Protein AF-A0A642C2S6-F1 (afdb_monomer_lite)

pLDDT: mean 83.36, std 8.12, range [48.56, 93.56]

InterPro domains:
  IPR036259 MFS transporter superfamily [SSF103473] (6-94)
  IPR052714 Major Facilitator Superfamily Exporter [PTHR23531] (3-95)

Secondary structure (DSSP, 8-state):
---THHHHHHHHHHHHHHHHHHHHHHHHHS-GGGHHHHHHHHHHHHHHHHHHHHHHHHHS---HHHHHHHHHHHHHHHHHHIIIIIHHHHHHH---

Structure (mmCIF, N/CA/C/O backbone):
data_AF-A0A642C2S6-F1
#
_entry.id   AF-A0A642C2S6-F1
#
loop_
_atom_site.group_PDB
_atom_site.id
_atom_site.type_symbol
_atom_site.label_atom_id
_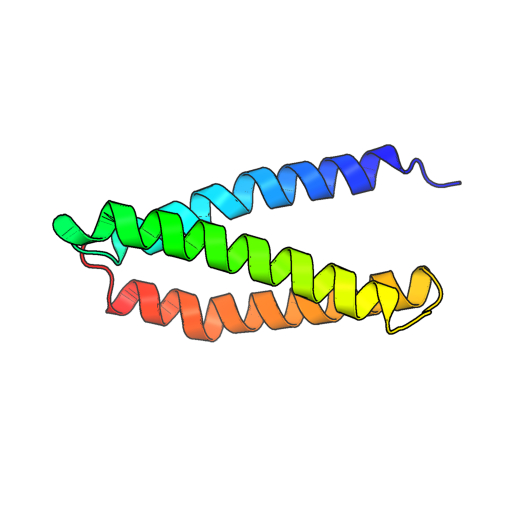atom_site.label_alt_id
_atom_site.label_comp_id
_atom_site.label_asym_id
_atom_site.label_entity_id
_atom_site.label_seq_id
_atom_site.pdbx_PDB_ins_code
_atom_site.Cartn_x
_atom_site.Cartn_y
_atom_site.Cartn_z
_atom_site.occupancy
_atom_site.B_iso_or_equiv
_atom_site.auth_seq_id
_atom_site.auth_comp_id
_atom_site.auth_asym_id
_atom_site.auth_atom_id
_atom_site.pdbx_PDB_model_num
ATOM 1 N N . GLY A 1 1 ? 14.977 13.157 -20.845 1.00 48.56 1 GLY A N 1
ATOM 2 C CA . GLY A 1 1 ? 14.715 12.361 -19.634 1.00 48.56 1 GLY A CA 1
ATOM 3 C C . GLY A 1 1 ? 13.667 13.078 -18.821 1.00 48.56 1 GLY A C 1
ATOM 4 O O . GLY A 1 1 ? 13.838 14.265 -18.577 1.00 48.56 1 GLY A O 1
ATOM 5 N N . PHE A 1 2 ? 12.566 12.412 -18.481 1.00 56.12 2 PHE A N 1
ATOM 6 C CA . PHE A 1 2 ? 11.572 12.980 -17.568 1.00 56.12 2 PHE A CA 1
ATOM 7 C C . PHE A 1 2 ? 12.239 13.297 -16.218 1.00 56.12 2 PHE A C 1
ATOM 9 O O . PHE A 1 2 ? 13.086 12.516 -15.776 1.00 56.12 2 PHE A O 1
ATOM 16 N N . PRO A 1 3 ? 11.912 14.422 -15.560 1.00 63.75 3 PRO A N 1
ATOM 17 C CA . PRO A 1 3 ? 12.490 14.744 -14.266 1.00 63.75 3 PRO A CA 1
ATOM 18 C C . PRO A 1 3 ? 12.000 13.716 -13.242 1.00 63.75 3 PRO A C 1
ATOM 20 O O . PRO A 1 3 ? 10.848 13.743 -12.817 1.00 63.75 3 PRO A O 1
ATOM 23 N N . VAL A 1 4 ? 12.896 12.818 -12.831 1.00 66.31 4 VAL A N 1
ATOM 24 C CA . VAL A 1 4 ? 12.651 11.754 -11.836 1.00 66.31 4 VAL A CA 1
ATOM 25 C C . VAL A 1 4 ? 12.170 12.322 -10.486 1.00 66.31 4 VAL A C 1
ATOM 27 O O . VAL A 1 4 ? 11.563 11.617 -9.681 1.00 66.31 4 VAL A O 1
ATOM 30 N N . GLY A 1 5 ? 12.372 13.622 -10.246 1.00 77.38 5 GLY A N 1
ATOM 31 C CA . GLY A 1 5 ? 11.900 14.311 -9.045 1.00 77.38 5 GLY A CA 1
ATOM 32 C C . GLY A 1 5 ? 10.379 14.279 -8.868 1.00 77.38 5 GLY A C 1
ATOM 33 O O . GLY A 1 5 ? 9.914 13.978 -7.774 1.00 77.38 5 GLY A O 1
ATOM 34 N N . VAL A 1 6 ? 9.591 14.514 -9.924 1.00 83.69 6 VAL A N 1
ATOM 35 C CA . VAL A 1 6 ? 8.118 14.570 -9.812 1.00 83.69 6 VAL A CA 1
ATOM 36 C C . VAL A 1 6 ? 7.504 13.237 -9.352 1.00 83.69 6 VAL A C 1
ATOM 38 O O . VAL A 1 6 ? 6.781 13.252 -8.355 1.00 83.69 6 VAL A O 1
ATOM 41 N N . PRO A 1 7 ? 7.785 12.080 -9.990 1.00 81.38 7 PRO A N 1
ATOM 42 C CA . PRO A 1 7 ? 7.226 10.805 -9.541 1.00 81.38 7 PRO A CA 1
ATOM 43 C C . PRO A 1 7 ? 7.730 10.399 -8.149 1.00 81.38 7 PRO A C 1
ATOM 45 O O . PRO A 1 7 ? 6.968 9.822 -7.380 1.00 81.38 7 PRO A O 1
ATOM 48 N N . SER A 1 8 ? 8.968 10.752 -7.787 1.00 84.62 8 SER A N 1
ATOM 49 C CA . SER A 1 8 ? 9.529 10.437 -6.464 1.00 84.62 8 SER A CA 1
ATOM 50 C C . SER A 1 8 ? 8.844 11.228 -5.346 1.00 84.62 8 SER A C 1
ATOM 52 O O . SER A 1 8 ? 8.509 10.665 -4.305 1.00 84.62 8 SER A O 1
ATOM 54 N N . ILE A 1 9 ? 8.583 12.521 -5.571 1.00 89.38 9 ILE A N 1
ATOM 55 C CA . ILE A 1 9 ? 7.840 13.372 -4.630 1.00 89.38 9 ILE A CA 1
ATOM 56 C C . ILE A 1 9 ? 6.402 12.867 -4.488 1.00 89.38 9 ILE A C 1
ATOM 58 O O . ILE A 1 9 ? 5.904 12.753 -3.371 1.00 89.38 9 ILE A O 1
ATOM 62 N N . LEU A 1 10 ? 5.746 12.528 -5.603 1.00 87.88 10 LEU A N 1
ATOM 63 C CA . LEU A 1 10 ? 4.370 12.033 -5.588 1.00 87.88 10 LEU A CA 1
ATOM 64 C C . LEU A 1 10 ? 4.256 10.701 -4.832 1.00 87.88 10 LEU A C 1
ATOM 66 O O . LEU A 1 10 ? 3.341 10.528 -4.030 1.00 87.88 10 LEU A O 1
ATOM 70 N N . LEU A 1 11 ? 5.212 9.790 -5.043 1.00 86.62 11 LEU A N 1
ATOM 71 C CA . LEU A 1 11 ? 5.289 8.522 -4.320 1.00 86.62 11 LEU A CA 1
ATOM 72 C C . LEU A 1 11 ? 5.519 8.748 -2.819 1.00 86.62 11 LEU A C 1
ATOM 74 O O . LEU A 1 11 ? 4.818 8.158 -2.000 1.00 86.62 11 LEU A O 1
ATOM 78 N N . GLY A 1 12 ? 6.457 9.630 -2.458 1.00 88.81 12 GLY A N 1
ATOM 79 C CA . GLY A 1 12 ? 6.745 9.968 -1.062 1.00 88.81 12 GLY A CA 1
ATOM 80 C C . GLY A 1 12 ? 5.547 10.590 -0.341 1.00 88.81 12 GLY A C 1
ATOM 81 O O . GLY A 1 12 ? 5.216 10.176 0.769 1.00 88.81 12 GLY A O 1
ATOM 82 N N . LEU A 1 13 ? 4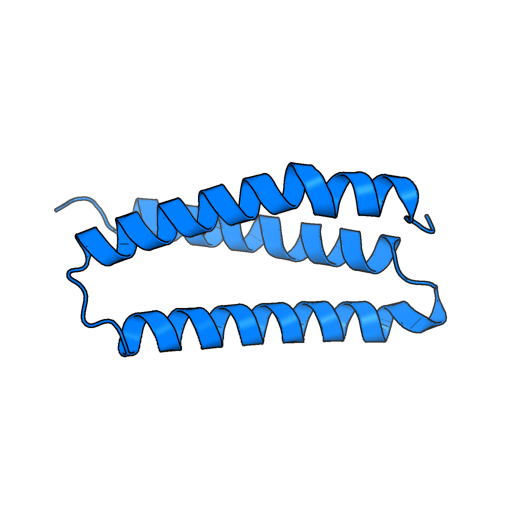.851 11.530 -0.987 1.00 89.94 13 LEU A N 1
ATOM 83 C CA . LEU A 1 13 ? 3.625 12.129 -0.455 1.00 89.94 13 LEU A CA 1
ATOM 84 C C . LEU A 1 13 ? 2.502 11.096 -0.321 1.00 89.94 13 LEU A C 1
ATOM 86 O O . LEU A 1 13 ? 1.846 11.046 0.716 1.00 89.94 13 LEU A O 1
ATOM 90 N N . GLY A 1 14 ? 2.308 10.248 -1.334 1.00 87.44 14 GLY A N 1
ATOM 91 C CA . GLY A 1 14 ? 1.305 9.186 -1.300 1.00 87.44 14 GLY A CA 1
ATOM 92 C C . GLY A 1 14 ? 1.531 8.226 -0.134 1.00 87.44 14 GLY A C 1
ATOM 93 O O . GLY A 1 14 ? 0.628 8.012 0.669 1.00 87.44 14 GLY A O 1
ATOM 94 N N . LEU A 1 15 ? 2.751 7.708 0.022 1.00 86.69 15 LEU A N 1
ATOM 95 C CA . LEU A 1 15 ? 3.100 6.827 1.140 1.00 86.69 15 LEU A CA 1
ATOM 96 C C . LEU A 1 15 ? 2.964 7.540 2.495 1.00 86.69 15 LEU A C 1
ATOM 98 O O . LEU A 1 15 ? 2.418 6.966 3.437 1.00 86.69 15 LEU A O 1
ATOM 102 N N . GLY A 1 16 ? 3.412 8.794 2.586 1.00 87.69 16 GLY A N 1
ATOM 103 C CA . GLY A 1 16 ? 3.363 9.587 3.815 1.00 87.69 16 GLY A CA 1
ATOM 104 C C . GLY A 1 16 ? 1.949 9.913 4.301 1.00 87.69 16 GLY A C 1
ATOM 105 O O . GLY A 1 16 ? 1.743 10.026 5.506 1.00 87.69 16 GLY A O 1
ATOM 106 N N . LEU A 1 17 ? 0.977 10.029 3.392 1.00 88.25 17 LEU A N 1
ATOM 107 C CA . LEU A 1 17 ? -0.437 10.224 3.734 1.00 88.25 17 LEU A CA 1
ATOM 108 C C . LEU A 1 17 ? -1.132 8.894 4.046 1.00 88.25 17 LEU A C 1
ATOM 110 O O . LEU A 1 17 ? -1.805 8.767 5.065 1.00 88.25 17 LEU A O 1
ATOM 114 N N . VAL A 1 18 ? -0.886 7.872 3.226 1.00 86.50 18 VAL A N 1
ATOM 115 C CA . VAL A 1 18 ? -1.579 6.583 3.321 1.00 86.50 18 VAL A CA 1
ATOM 116 C C . VAL A 1 18 ? -1.224 5.827 4.610 1.00 86.50 18 VAL A C 1
ATOM 118 O O . VAL A 1 18 ? -2.108 5.289 5.278 1.00 86.50 18 VAL A O 1
ATOM 121 N N . MET A 1 19 ? 0.053 5.796 5.005 1.00 82.88 19 MET A N 1
ATOM 122 C CA . MET A 1 19 ? 0.505 5.071 6.204 1.00 82.88 19 MET A CA 1
ATOM 123 C C . MET A 1 19 ? -0.193 5.506 7.512 1.00 82.88 19 MET A C 1
ATOM 125 O O . MET A 1 19 ? -0.705 4.639 8.226 1.00 82.88 19 MET A O 1
ATOM 129 N N . PRO A 1 20 ? -0.271 6.802 7.874 1.00 83.69 20 PRO A N 1
ATOM 130 C CA . PRO A 1 20 ? -0.973 7.216 9.088 1.00 83.69 20 PRO A CA 1
ATOM 131 C C . PRO A 1 20 ? -2.490 6.983 9.015 1.00 83.69 20 PRO A C 1
ATOM 133 O O . PRO A 1 20 ? -3.102 6.675 10.039 1.00 83.69 20 PRO A O 1
ATOM 136 N N . GLU A 1 21 ? -3.112 7.078 7.837 1.00 85.81 21 GLU A N 1
ATOM 137 C CA . GLU A 1 21 ? -4.546 6.800 7.671 1.00 85.81 21 GLU A CA 1
ATOM 138 C C . GLU A 1 21 ? -4.879 5.328 7.957 1.00 85.81 21 GLU A C 1
ATOM 140 O O . GLU A 1 21 ? -5.810 5.036 8.721 1.00 85.81 21 GLU A O 1
ATOM 145 N N . PHE A 1 22 ? -4.082 4.400 7.418 1.00 83.06 22 PHE A N 1
ATOM 146 C CA . PHE A 1 22 ? -4.209 2.971 7.713 1.00 83.06 22 PHE A CA 1
ATOM 147 C C . PHE A 1 22 ? -3.961 2.669 9.191 1.00 83.06 22 PHE A C 1
ATOM 149 O O . PHE A 1 22 ? -4.730 1.919 9.802 1.00 83.06 22 PHE A O 1
ATOM 156 N N . LEU A 1 23 ? -2.956 3.297 9.804 1.00 81.94 23 LEU A N 1
ATOM 157 C CA . LEU A 1 23 ? -2.702 3.154 11.235 1.00 81.94 23 LEU A CA 1
ATOM 158 C C . LEU A 1 23 ? -3.919 3.579 12.072 1.00 81.94 23 LEU A C 1
ATOM 160 O O . LEU A 1 23 ? -4.344 2.852 12.973 1.00 81.94 23 LEU A O 1
ATOM 164 N N . VAL A 1 24 ? -4.528 4.726 11.759 1.00 83.38 24 VAL A N 1
ATOM 165 C CA . VAL A 1 24 ? -5.731 5.206 12.458 1.00 83.38 24 VAL A CA 1
ATOM 166 C C . VAL A 1 24 ? -6.908 4.246 12.263 1.00 83.38 24 VAL A C 1
ATOM 168 O O . VAL A 1 24 ? -7.669 4.019 13.207 1.00 83.38 24 VAL A O 1
ATOM 171 N N . MET A 1 25 ? -7.058 3.649 11.078 1.00 83.56 25 MET A N 1
ATOM 172 C CA . MET A 1 25 ? -8.080 2.632 10.804 1.00 83.56 25 MET A CA 1
ATOM 173 C C . MET A 1 25 ? -7.904 1.393 11.697 1.00 83.56 25 MET A C 1
ATOM 175 O O . MET A 1 25 ? -8.876 0.945 12.311 1.00 83.56 25 MET A O 1
ATOM 179 N N . PHE A 1 26 ? -6.671 0.893 11.844 1.00 78.81 26 PHE A N 1
ATOM 180 C CA . PHE A 1 26 ? -6.340 -0.211 12.755 1.00 78.81 26 PHE A CA 1
ATOM 181 C C . PHE A 1 26 ? -6.607 0.155 14.220 1.00 78.81 26 PHE A C 1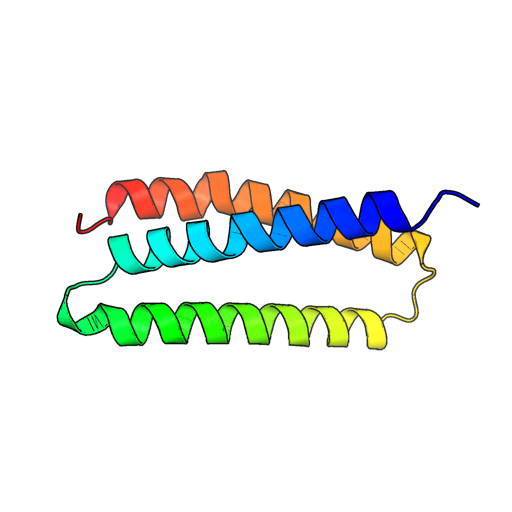
ATOM 183 O O . PHE A 1 26 ? -7.258 -0.600 14.940 1.00 78.81 26 PHE A O 1
ATOM 190 N N . VAL A 1 27 ? -6.193 1.347 14.658 1.00 80.00 27 VAL A N 1
ATOM 191 C CA . VAL A 1 27 ? -6.426 1.819 16.034 1.00 80.00 27 VAL A CA 1
ATOM 192 C C . VAL A 1 27 ? -7.919 1.958 16.351 1.00 80.00 27 VAL A C 1
ATOM 194 O O . VAL A 1 27 ? -8.330 1.652 17.469 1.00 80.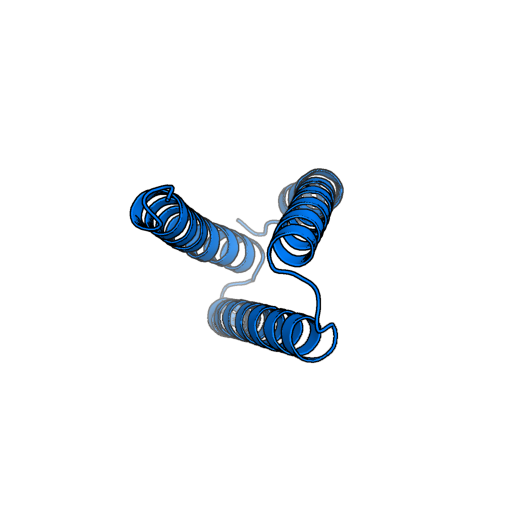00 27 VAL A O 1
ATOM 197 N N . LYS A 1 28 ? -8.741 2.403 15.391 1.0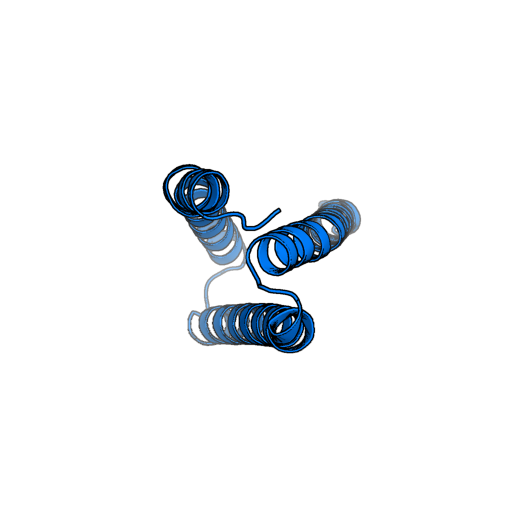0 78.88 28 LYS A N 1
ATOM 198 C CA . LYS A 1 28 ? -10.207 2.504 15.546 1.00 78.88 28 LYS A CA 1
ATOM 199 C C . LYS A 1 28 ? -10.909 1.141 15.571 1.00 78.88 28 LYS A C 1
ATOM 201 O O . LYS A 1 28 ? -12.015 1.024 16.105 1.00 78.88 28 LYS A O 1
ATOM 206 N N . LEU A 1 29 ? -10.279 0.114 15.006 1.00 78.44 29 LEU A N 1
ATOM 207 C CA . LEU A 1 29 ? -10.755 -1.266 15.060 1.00 78.44 29 LEU A CA 1
ATOM 208 C C . LEU A 1 29 ? -10.373 -1.961 16.380 1.00 78.44 29 LEU A C 1
ATOM 210 O O . LEU A 1 29 ? -11.114 -2.815 16.859 1.00 78.44 29 LEU A O 1
ATOM 214 N N . SER A 1 30 ? -9.237 -1.602 16.978 1.00 76.12 30 SER A N 1
ATOM 215 C CA . SER A 1 30 ? -8.719 -2.251 18.186 1.00 76.12 30 SER A CA 1
ATOM 216 C C . SER A 1 30 ? -9.301 -1.698 19.489 1.00 76.12 30 SER A C 1
ATOM 218 O O . SER A 1 30 ? -9.596 -0.510 19.632 1.00 76.12 30 SER A O 1
ATOM 220 N N . HIS A 1 31 ? -9.416 -2.569 20.495 1.00 76.81 31 HIS A N 1
ATOM 221 C CA . HIS A 1 31 ? -9.844 -2.173 21.837 1.00 76.81 31 HIS A CA 1
ATOM 222 C C . HIS A 1 31 ? -8.737 -1.405 22.583 1.00 76.81 31 HIS A C 1
ATOM 224 O O . HIS A 1 31 ? -7.565 -1.444 22.204 1.00 76.81 31 HIS A O 1
ATOM 230 N N . HIS A 1 32 ? -9.081 -0.736 23.690 1.00 74.44 32 HIS A N 1
ATOM 231 C CA . HIS A 1 32 ? -8.149 0.118 24.445 1.00 74.44 32 HIS A CA 1
ATOM 232 C C . HIS A 1 32 ? -6.840 -0.594 24.849 1.00 74.44 32 HIS A C 1
ATOM 234 O O . HIS A 1 32 ? -5.769 -0.002 24.754 1.00 74.44 32 HIS A O 1
ATOM 240 N N . CYS A 1 33 ? -6.904 -1.874 25.230 1.00 75.88 33 CYS A N 1
ATOM 241 C CA . CYS A 1 33 ? -5.729 -2.666 25.621 1.00 75.88 33 CYS A CA 1
ATOM 242 C C . CYS A 1 33 ? -4.904 -3.189 24.430 1.00 75.88 33 CYS A C 1
ATOM 244 O O . CYS A 1 33 ? -3.795 -3.667 24.624 1.00 75.88 33 CYS A O 1
ATOM 246 N N . GLN A 1 34 ? -5.426 -3.100 23.204 1.00 80.62 34 GLN A N 1
ATOM 247 C CA . GLN A 1 34 ? -4.797 -3.632 21.989 1.00 80.62 34 GLN A CA 1
ATOM 248 C C . GLN A 1 34 ? -4.226 -2.538 21.081 1.00 80.62 34 GLN A C 1
ATOM 250 O O . GLN A 1 34 ? -3.758 -2.839 19.989 1.00 80.62 34 GLN A O 1
ATOM 255 N N . ARG A 1 35 ? -4.223 -1.268 21.506 1.00 79.25 35 ARG A N 1
ATOM 256 C CA . ARG A 1 35 ? -3.668 -0.168 20.697 1.00 79.25 35 ARG A CA 1
ATOM 257 C C . ARG A 1 35 ? -2.179 -0.334 20.402 1.00 79.25 35 ARG A C 1
ATOM 259 O O . ARG A 1 35 ? -1.760 -0.067 19.282 1.00 79.25 35 ARG A O 1
ATOM 266 N N . GLY A 1 36 ? -1.402 -0.802 21.384 1.00 80.69 36 GLY A N 1
ATOM 267 C CA . GLY A 1 36 ? 0.018 -1.106 21.186 1.00 80.69 36 GLY A CA 1
ATOM 268 C C . GLY A 1 36 ? 0.211 -2.194 20.130 1.00 80.69 36 GLY A C 1
ATOM 269 O O . GLY A 1 36 ? 0.953 -2.001 19.173 1.00 80.69 36 GLY A O 1
ATOM 270 N N . THR A 1 37 ? -0.553 -3.283 20.242 1.00 84.88 37 THR A N 1
ATOM 271 C CA . THR A 1 37 ? -0.544 -4.398 19.285 1.00 84.88 37 THR A CA 1
ATOM 272 C C . THR A 1 37 ? -1.021 -3.984 17.891 1.00 84.88 37 THR A C 1
ATOM 274 O O . THR A 1 37 ? -0.486 -4.460 16.894 1.00 84.88 37 THR A O 1
ATOM 277 N N . ALA A 1 38 ? -1.995 -3.077 17.790 1.00 84.06 38 ALA A N 1
ATOM 278 C CA . ALA A 1 38 ? -2.469 -2.542 16.515 1.00 84.06 38 ALA A CA 1
ATOM 279 C C . ALA A 1 38 ? -1.359 -1.778 15.780 1.00 84.06 38 ALA A C 1
ATOM 281 O O . ALA A 1 38 ? -1.150 -1.987 14.587 1.00 84.06 38 ALA A O 1
ATOM 282 N N . ASN A 1 39 ? -0.608 -0.946 16.510 1.00 84.75 39 ASN A N 1
ATOM 283 C CA . ASN A 1 39 ? 0.517 -0.193 15.961 1.00 84.75 39 ASN A CA 1
ATOM 284 C C . ASN A 1 39 ? 1.659 -1.113 15.507 1.00 84.75 39 ASN A C 1
ATOM 286 O O . ASN A 1 39 ? 2.160 -0.962 14.396 1.00 84.75 39 ASN A O 1
ATOM 290 N N . THR A 1 40 ? 2.038 -2.102 16.323 1.00 86.69 40 THR A N 1
ATOM 291 C CA . THR A 1 40 ? 3.083 -3.062 15.933 1.00 86.69 40 THR A CA 1
ATOM 292 C C . THR A 1 40 ? 2.648 -3.914 14.747 1.00 86.69 40 THR A C 1
ATOM 294 O O . THR A 1 40 ? 3.451 -4.153 13.858 1.00 86.69 40 THR A O 1
ATOM 297 N N . THR A 1 41 ? 1.378 -4.332 14.682 1.00 87.62 41 THR A N 1
ATOM 298 C CA . THR A 1 41 ? 0.851 -5.099 13.540 1.00 87.62 41 THR A CA 1
ATOM 299 C C . THR A 1 41 ? 0.887 -4.276 12.257 1.00 87.62 41 THR A C 1
ATOM 301 O O . THR A 1 41 ? 1.269 -4.803 11.220 1.00 87.62 41 THR A O 1
ATOM 304 N N . HIS A 1 42 ? 0.537 -2.988 12.321 1.00 86.88 42 HIS A N 1
ATOM 305 C CA . HIS A 1 42 ? 0.641 -2.087 11.175 1.00 86.88 42 HIS A CA 1
ATOM 306 C C . HIS A 1 42 ? 2.093 -1.950 10.695 1.00 86.88 42 HIS A C 1
ATOM 308 O O . HIS A 1 42 ? 2.356 -2.122 9.510 1.00 86.88 42 HIS A O 1
ATOM 314 N N . LEU A 1 43 ? 3.038 -1.699 11.609 1.00 88.44 43 LEU A N 1
ATOM 315 C CA . LEU A 1 43 ? 4.461 -1.588 11.266 1.00 88.44 43 LEU A CA 1
ATOM 316 C C . LEU A 1 43 ? 5.008 -2.886 10.662 1.00 88.44 43 LEU A C 1
ATOM 318 O O . LEU A 1 43 ? 5.596 -2.845 9.586 1.00 88.44 43 LEU A O 1
ATOM 322 N N . LEU A 1 44 ? 4.735 -4.032 11.292 1.00 91.44 44 LEU A N 1
ATOM 323 C CA . LEU A 1 44 ? 5.150 -5.342 10.784 1.00 91.44 44 LEU A CA 1
ATOM 324 C C . LEU A 1 44 ? 4.532 -5.640 9.413 1.00 91.44 44 LEU A C 1
ATOM 326 O O . LEU A 1 44 ? 5.218 -6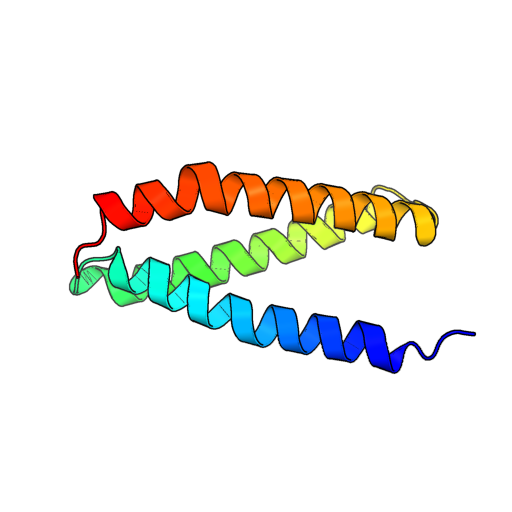.136 8.525 1.00 91.44 44 LEU A O 1
ATOM 330 N N . ALA A 1 45 ? 3.249 -5.325 9.213 1.00 88.94 45 ALA A N 1
ATOM 331 C CA . ALA A 1 45 ? 2.590 -5.511 7.923 1.00 88.94 45 ALA A CA 1
ATOM 332 C C . ALA A 1 45 ? 3.232 -4.643 6.831 1.00 88.94 45 ALA A C 1
ATOM 334 O O . ALA A 1 45 ? 3.475 -5.135 5.727 1.00 88.94 45 ALA A O 1
ATOM 335 N N . SER A 1 46 ? 3.556 -3.384 7.142 1.00 88.62 46 SER A N 1
ATOM 336 C CA . SER A 1 46 ? 4.270 -2.497 6.221 1.00 88.62 46 SER A CA 1
ATOM 337 C C . SER A 1 46 ? 5.674 -3.016 5.904 1.00 88.62 46 SER A C 1
ATOM 339 O O . SER A 1 46 ? 6.033 -3.096 4.732 1.00 88.62 46 SER A O 1
ATOM 341 N N . GLU A 1 47 ? 6.453 -3.428 6.909 1.00 92.25 47 GLU A N 1
ATOM 342 C CA . GLU A 1 47 ? 7.803 -3.987 6.726 1.00 92.25 47 GLU A CA 1
ATOM 343 C C . GLU A 1 47 ? 7.793 -5.255 5.861 1.00 92.25 47 GLU A C 1
ATOM 345 O O . GLU A 1 47 ? 8.588 -5.370 4.927 1.00 92.25 47 GLU A O 1
ATOM 350 N N . VAL A 1 48 ? 6.852 -6.173 6.102 1.00 93.56 48 VAL A N 1
ATOM 351 C CA . VAL A 1 48 ? 6.665 -7.379 5.277 1.00 93.56 48 VAL A CA 1
ATOM 352 C C . VAL A 1 48 ? 6.258 -7.013 3.846 1.00 93.56 48 VAL A C 1
ATOM 354 O O . VAL A 1 48 ? 6.735 -7.629 2.889 1.00 93.56 48 VAL A O 1
ATOM 357 N N . GLY A 1 49 ? 5.417 -5.991 3.671 1.00 90.50 49 GLY A N 1
ATOM 358 C CA . GLY A 1 49 ? 5.048 -5.458 2.359 1.00 90.50 49 GLY A CA 1
ATOM 359 C C . GLY A 1 49 ? 6.254 -4.924 1.581 1.00 90.50 49 GLY A C 1
ATOM 360 O O . GLY A 1 49 ? 6.466 -5.306 0.431 1.00 90.50 49 GLY A O 1
ATOM 361 N N . PHE A 1 50 ? 7.093 -4.101 2.215 1.00 90.38 50 PHE A N 1
ATOM 362 C CA . PHE A 1 50 ? 8.318 -3.599 1.587 1.00 90.38 50 PHE A CA 1
ATOM 363 C C . PHE A 1 50 ? 9.298 -4.730 1.264 1.00 90.38 50 PHE A C 1
ATOM 365 O O . PHE A 1 50 ? 9.795 -4.803 0.140 1.00 90.38 50 PHE A O 1
ATOM 372 N N . ALA A 1 51 ? 9.537 -5.641 2.210 1.00 93.31 51 ALA A N 1
ATOM 373 C CA . ALA A 1 51 ? 10.450 -6.764 2.018 1.00 93.31 51 ALA A CA 1
ATOM 374 C C . ALA A 1 51 ? 10.003 -7.683 0.871 1.00 93.31 51 ALA A C 1
ATOM 376 O O . ALA A 1 51 ? 10.815 -8.051 0.023 1.00 93.31 51 ALA A O 1
ATOM 377 N N . SER A 1 52 ? 8.710 -8.015 0.804 1.00 90.31 52 SER A N 1
ATOM 378 C CA . SER A 1 52 ? 8.159 -8.833 -0.283 1.00 90.31 52 SER A CA 1
ATOM 379 C C . SER A 1 52 ? 8.222 -8.123 -1.637 1.00 90.31 52 SER A C 1
ATOM 381 O O . SER A 1 52 ? 8.605 -8.750 -2.622 1.00 90.31 52 SER A O 1
ATOM 383 N N . GLY A 1 53 ? 7.937 -6.819 -1.696 1.00 88.88 53 GLY A N 1
ATOM 384 C CA . GLY A 1 53 ? 8.074 -6.028 -2.922 1.00 88.88 53 GLY A CA 1
ATOM 385 C C . GLY A 1 53 ? 9.510 -5.995 -3.453 1.00 88.88 53 GLY A C 1
ATOM 386 O O . GLY A 1 53 ? 9.728 -6.223 -4.642 1.00 88.88 53 GLY A O 1
ATOM 387 N N . ILE A 1 54 ? 10.492 -5.787 -2.569 1.00 89.62 54 ILE A N 1
ATOM 388 C CA . ILE A 1 54 ? 11.918 -5.829 -2.925 1.00 89.62 54 ILE A CA 1
ATOM 389 C C . ILE A 1 54 ? 12.309 -7.235 -3.390 1.00 89.62 54 ILE A C 1
ATOM 391 O O . ILE A 1 54 ? 12.951 -7.373 -4.426 1.00 89.62 54 ILE A O 1
ATOM 395 N N . ALA A 1 55 ? 11.889 -8.284 -2.677 1.00 90.56 55 ALA A N 1
ATOM 396 C CA . ALA A 1 55 ? 12.196 -9.663 -3.050 1.00 90.56 55 ALA A CA 1
ATOM 397 C C . ALA A 1 55 ? 11.648 -10.024 -4.441 1.00 90.56 55 ALA A C 1
ATOM 399 O O . ALA A 1 55 ? 12.360 -10.632 -5.238 1.00 90.56 55 ALA A O 1
ATOM 400 N N . VAL A 1 56 ? 10.416 -9.612 -4.759 1.00 86.88 56 VAL A N 1
ATOM 401 C CA . VAL A 1 56 ? 9.820 -9.800 -6.091 1.00 86.88 56 VAL A CA 1
ATOM 402 C C . VAL A 1 56 ? 10.595 -9.010 -7.145 1.00 86.88 56 VAL A C 1
ATOM 404 O O . VAL A 1 56 ? 10.909 -9.572 -8.189 1.00 86.88 56 VAL A O 1
ATOM 407 N N . ALA A 1 57 ? 10.957 -7.755 -6.869 1.00 85.56 57 ALA A N 1
ATOM 408 C CA . ALA A 1 57 ? 11.743 -6.933 -7.790 1.00 85.56 57 ALA A CA 1
ATOM 409 C C . ALA A 1 57 ? 13.148 -7.504 -8.055 1.00 85.56 57 ALA A C 1
ATOM 411 O O . ALA A 1 57 ? 13.641 -7.412 -9.170 1.00 85.56 57 ALA A O 1
ATOM 412 N N . CYS A 1 58 ? 13.789 -8.113 -7.054 1.00 85.81 58 CYS A N 1
ATOM 413 C CA . CYS A 1 58 ? 15.093 -8.758 -7.223 1.00 85.81 58 CYS A CA 1
ATOM 414 C C . CYS A 1 58 ? 15.001 -10.121 -7.922 1.00 85.81 58 CYS A C 1
ATOM 416 O O . CYS A 1 58 ? 15.940 -10.517 -8.605 1.00 85.81 58 CYS A O 1
ATOM 418 N N . TYR A 1 59 ? 13.911 -10.865 -7.718 1.00 83.44 59 TYR A N 1
ATOM 419 C CA . TYR A 1 59 ? 13.727 -12.187 -8.322 1.00 83.44 59 TYR A CA 1
ATOM 420 C C . TYR A 1 59 ? 13.319 -12.094 -9.794 1.00 83.44 59 TYR A C 1
ATOM 422 O O . TYR A 1 59 ? 13.773 -12.871 -10.633 1.00 83.44 59 TYR A O 1
ATOM 430 N N . PHE A 1 60 ? 12.449 -11.139 -10.106 1.00 75.50 60 PHE A N 1
ATOM 431 C CA . PHE A 1 60 ? 12.026 -10.848 -11.459 1.00 75.50 60 PHE A CA 1
ATOM 432 C C . PHE A 1 60 ? 12.931 -9.750 -12.016 1.00 75.50 60 PHE A C 1
ATOM 434 O O . PHE A 1 60 ? 12.637 -8.573 -11.838 1.00 75.50 60 PHE A O 1
ATOM 441 N N . ASP A 1 61 ? 14.015 -10.145 -12.691 1.00 71.56 61 ASP A N 1
ATOM 442 C CA . ASP A 1 61 ? 14.934 -9.261 -13.432 1.00 71.56 61 ASP A CA 1
ATOM 443 C C . ASP A 1 61 ? 14.226 -8.654 -14.667 1.00 71.56 61 ASP A C 1
ATOM 445 O O . ASP A 1 61 ? 14.523 -8.942 -15.826 1.00 71.56 61 ASP A O 1
ATOM 449 N N . LEU A 1 62 ? 13.149 -7.914 -14.407 1.00 65.44 62 LEU A N 1
ATOM 450 C CA . LEU A 1 62 ? 12.266 -7.304 -15.387 1.00 65.44 62 LEU A CA 1
ATOM 451 C C . LEU A 1 62 ? 12.808 -5.929 -15.761 1.00 65.44 62 LEU A C 1
ATOM 453 O O . LEU A 1 62 ? 13.204 -5.143 -14.903 1.00 65.44 62 LEU A O 1
ATOM 457 N N . GLU A 1 63 ? 12.723 -5.595 -17.048 1.00 75.06 63 GLU A N 1
ATOM 458 C CA . GLU A 1 63 ? 12.930 -4.226 -17.522 1.00 75.06 63 GLU A CA 1
ATOM 459 C C . GLU A 1 63 ? 12.094 -3.230 -16.705 1.00 75.06 63 GLU A C 1
ATOM 461 O O . GLU A 1 63 ? 10.941 -3.501 -16.349 1.00 75.06 63 GLU A O 1
ATOM 466 N N . ALA A 1 64 ? 12.663 -2.052 -16.436 1.00 75.25 64 ALA A N 1
ATOM 467 C CA . ALA A 1 64 ? 12.061 -1.037 -15.571 1.00 75.25 64 ALA A CA 1
ATOM 468 C C . ALA A 1 64 ? 10.608 -0.698 -15.959 1.00 75.25 64 ALA A C 1
ATOM 470 O O . ALA A 1 64 ? 9.750 -0.564 -15.086 1.00 75.25 64 ALA A O 1
ATOM 471 N N . ASP A 1 65 ? 10.298 -0.645 -17.258 1.00 75.56 65 ASP A N 1
ATOM 472 C CA . ASP A 1 65 ? 8.942 -0.402 -17.762 1.00 75.56 65 ASP A CA 1
ATOM 473 C C . ASP A 1 65 ? 7.950 -1.513 -17.377 1.00 75.56 65 ASP A C 1
ATOM 475 O O . ASP A 1 65 ? 6.807 -1.241 -16.994 1.00 75.56 65 ASP A O 1
ATOM 479 N N . LYS A 1 66 ? 8.384 -2.778 -17.412 1.00 78.94 66 LYS A N 1
ATOM 480 C CA . LYS A 1 66 ? 7.567 -3.932 -17.002 1.00 78.94 66 LYS A CA 1
ATOM 481 C C . LYS A 1 66 ? 7.356 -3.951 -15.492 1.00 78.94 66 LYS A C 1
ATOM 483 O O . LYS A 1 66 ? 6.264 -4.303 -15.038 1.00 78.94 66 LYS A O 1
ATOM 488 N N . MET A 1 67 ? 8.357 -3.534 -14.721 1.00 82.25 67 MET A N 1
ATOM 489 C CA . MET A 1 67 ? 8.252 -3.423 -13.267 1.00 82.25 67 MET A CA 1
ATOM 490 C C . MET A 1 67 ? 7.260 -2.324 -12.857 1.00 82.25 67 MET A C 1
ATOM 492 O O . MET A 1 67 ? 6.412 -2.557 -11.995 1.00 82.25 67 MET A O 1
ATOM 496 N N . LEU A 1 68 ? 7.291 -1.165 -13.529 1.00 82.19 68 LEU A N 1
ATOM 497 C CA . LEU A 1 68 ? 6.331 -0.077 -13.310 1.00 82.19 68 LEU A CA 1
ATOM 498 C C . LEU A 1 68 ? 4.898 -0.493 -13.664 1.00 82.19 68 LEU A C 1
ATOM 500 O O . LEU A 1 68 ? 3.989 -0.272 -12.863 1.00 82.19 68 LEU A O 1
ATOM 504 N N . TYR A 1 69 ? 4.694 -1.137 -14.818 1.00 85.62 69 TYR A N 1
ATOM 505 C CA . TYR A 1 69 ? 3.372 -1.630 -15.218 1.00 85.62 69 TYR A CA 1
ATOM 506 C C . TYR A 1 69 ? 2.828 -2.664 -14.225 1.00 85.62 69 TYR A C 1
ATOM 508 O O . TYR A 1 69 ? 1.687 -2.569 -13.775 1.00 85.62 69 TYR A O 1
ATOM 516 N N . THR A 1 70 ? 3.665 -3.621 -13.819 1.00 85.94 70 THR A N 1
ATOM 517 C CA . THR A 1 70 ? 3.281 -4.648 -12.840 1.00 85.94 70 THR A CA 1
ATOM 518 C C . THR A 1 70 ? 2.937 -4.015 -11.491 1.00 85.94 70 THR A C 1
ATOM 520 O O . THR A 1 70 ? 1.901 -4.335 -10.910 1.00 85.94 70 THR A O 1
ATOM 523 N N . GLY A 1 71 ? 3.745 -3.058 -11.023 1.00 86.56 71 GLY A N 1
ATOM 524 C CA . GLY A 1 71 ? 3.476 -2.307 -9.797 1.00 86.56 71 GLY A CA 1
ATOM 525 C C . GLY A 1 71 ? 2.151 -1.542 -9.848 1.00 86.56 71 GLY A C 1
ATOM 526 O O . GLY A 1 71 ? 1.383 -1.582 -8.887 1.00 86.56 71 GLY A O 1
ATOM 527 N N . GLN A 1 72 ? 1.832 -0.907 -10.980 1.00 87.81 72 GLN A N 1
ATOM 528 C CA . GLN A 1 72 ? 0.546 -0.234 -11.183 1.00 87.81 72 GLN A CA 1
ATOM 529 C C . GLN A 1 72 ? -0.635 -1.209 -11.125 1.00 87.81 72 GLN A C 1
ATOM 531 O O . GLN A 1 72 ? -1.620 -0.930 -10.441 1.00 87.81 72 GLN A O 1
ATOM 536 N N . VAL A 1 73 ? -0.539 -2.363 -11.793 1.00 90.94 73 VAL A N 1
ATOM 537 C CA . VAL A 1 73 ? -1.592 -3.393 -11.764 1.00 90.94 73 VAL A CA 1
ATOM 538 C C . VAL A 1 73 ? -1.818 -3.894 -10.337 1.00 90.94 73 VAL A C 1
ATOM 540 O O . VAL A 1 73 ? -2.960 -3.946 -9.877 1.00 90.94 73 VAL A O 1
ATOM 543 N N . VAL A 1 74 ? -0.742 -4.194 -9.603 1.00 89.88 74 VAL A N 1
ATOM 544 C CA . VAL A 1 74 ? -0.821 -4.623 -8.198 1.00 89.88 74 VAL A CA 1
ATOM 545 C C . VAL A 1 74 ? -1.452 -3.535 -7.325 1.00 89.88 74 VAL A C 1
ATOM 547 O O . VAL A 1 74 ? -2.316 -3.843 -6.505 1.00 89.88 74 VAL A O 1
ATOM 550 N N . ALA A 1 75 ? -1.097 -2.263 -7.531 1.00 89.62 75 ALA A N 1
ATOM 551 C CA . ALA A 1 75 ? -1.682 -1.143 -6.795 1.00 89.62 75 ALA A CA 1
ATOM 552 C C . ALA A 1 75 ? -3.192 -0.994 -7.051 1.00 89.62 75 ALA A C 1
ATOM 554 O O . ALA A 1 75 ? -3.958 -0.786 -6.109 1.00 89.62 75 ALA A O 1
ATOM 555 N N . VAL A 1 76 ? -3.645 -1.152 -8.300 1.00 92.25 76 VAL A N 1
ATOM 556 C CA . VAL A 1 76 ? -5.077 -1.113 -8.646 1.00 92.25 76 VAL A CA 1
ATOM 557 C C . VAL A 1 76 ? -5.829 -2.277 -7.998 1.00 92.25 76 VAL A C 1
ATOM 559 O O . VAL A 1 76 ? -6.893 -2.067 -7.415 1.00 92.25 76 VAL A O 1
ATOM 562 N N . ILE A 1 77 ? -5.270 -3.490 -8.034 1.00 93.06 77 ILE A N 1
ATOM 563 C CA . ILE A 1 77 ? -5.866 -4.661 -7.373 1.00 93.06 77 ILE A CA 1
ATOM 564 C C . ILE A 1 77 ? -5.964 -4.431 -5.859 1.00 93.06 77 ILE A C 1
ATOM 566 O O . ILE A 1 77 ? -7.018 -4.677 -5.266 1.00 93.06 77 ILE A O 1
ATOM 570 N N . ALA A 1 78 ? -4.904 -3.909 -5.237 1.00 89.19 78 ALA A N 1
ATOM 571 C CA . ALA A 1 78 ? -4.894 -3.580 -3.815 1.00 89.19 78 ALA A CA 1
ATOM 572 C C . ALA A 1 78 ? -5.955 -2.523 -3.462 1.00 89.19 78 ALA A C 1
ATOM 574 O O . ALA A 1 78 ? -6.654 -2.668 -2.456 1.00 89.19 78 ALA A O 1
ATOM 575 N N . LEU A 1 79 ? -6.138 -1.502 -4.308 1.00 89.56 79 LEU A N 1
ATOM 576 C CA . LEU A 1 79 ? -7.175 -0.483 -4.133 1.00 89.56 79 LEU A CA 1
ATOM 577 C C . LEU A 1 79 ? -8.584 -1.092 -4.204 1.00 89.56 79 LEU A C 1
ATOM 579 O O . LEU A 1 79 ? -9.427 -0.812 -3.350 1.00 89.56 79 LEU A O 1
ATOM 583 N N . ILE A 1 80 ? -8.837 -1.955 -5.190 1.00 91.88 80 ILE A N 1
ATOM 584 C CA . ILE A 1 80 ? -10.124 -2.647 -5.337 1.00 91.88 80 ILE A CA 1
ATOM 585 C C . ILE A 1 80 ? -10.400 -3.508 -4.102 1.00 91.88 80 ILE A C 1
ATOM 587 O O . ILE A 1 80 ? -11.491 -3.436 -3.532 1.00 91.88 80 ILE A O 1
ATOM 591 N N . PHE A 1 81 ? -9.409 -4.276 -3.643 1.00 91.06 81 PHE A N 1
ATOM 592 C CA . PHE A 1 81 ? -9.531 -5.091 -2.436 1.00 91.06 81 PHE A CA 1
ATOM 593 C C . PHE A 1 81 ? -9.823 -4.233 -1.198 1.00 91.06 81 PHE A C 1
ATOM 595 O O . PHE A 1 81 ? -10.702 -4.562 -0.399 1.00 91.06 81 PHE A O 1
ATOM 602 N N . PHE A 1 82 ? -9.152 -3.088 -1.066 1.00 88.06 82 PHE A N 1
ATOM 603 C CA . PHE A 1 82 ? -9.398 -2.154 0.025 1.00 88.06 82 PHE A CA 1
ATOM 604 C C . PHE A 1 82 ? -10.839 -1.626 0.024 1.00 88.06 82 PHE A C 1
ATOM 606 O O . PHE A 1 82 ? -11.502 -1.649 1.062 1.00 88.06 82 PHE A O 1
ATOM 613 N N . ILE A 1 83 ? -11.349 -1.195 -1.131 1.00 89.75 83 ILE A N 1
ATOM 614 C CA . ILE A 1 83 ? -12.698 -0.626 -1.253 1.00 89.75 83 ILE A CA 1
ATOM 615 C C . ILE A 1 83 ? -13.777 -1.693 -1.027 1.00 89.75 83 ILE A C 1
ATOM 617 O O . ILE A 1 83 ? -14.762 -1.428 -0.336 1.00 89.75 83 ILE A O 1
ATOM 621 N N . LEU A 1 84 ? -13.606 -2.891 -1.592 1.00 89.44 84 LEU A N 1
ATOM 622 C CA . LEU A 1 84 ? -14.627 -3.943 -1.562 1.00 89.44 84 LEU A CA 1
ATOM 623 C C . LEU A 1 84 ? -14.614 -4.783 -0.284 1.00 89.44 84 LEU A C 1
ATOM 625 O O . LEU A 1 84 ? -15.661 -5.300 0.101 1.00 89.44 84 LEU A O 1
ATOM 629 N N . VAL A 1 85 ? -13.461 -4.938 0.369 1.00 89.75 85 VAL A N 1
ATOM 630 C CA . VAL A 1 85 ? -13.305 -5.828 1.530 1.00 89.75 85 VAL A CA 1
ATOM 631 C C . VAL A 1 85 ? -12.959 -5.031 2.780 1.00 89.75 85 VAL A C 1
ATOM 633 O O . VAL A 1 85 ? -13.730 -5.024 3.743 1.00 89.75 85 VAL A O 1
ATOM 636 N N . THR A 1 86 ? -11.830 -4.320 2.772 1.00 86.62 86 THR A N 1
ATOM 637 C CA . THR A 1 86 ? -11.291 -3.665 3.976 1.00 86.62 86 THR A CA 1
ATOM 638 C C . THR A 1 86 ? -12.208 -2.559 4.494 1.00 86.62 86 THR A C 1
ATOM 640 O O . THR A 1 86 ? -12.511 -2.506 5.689 1.00 86.62 86 THR A O 1
ATOM 643 N N . TYR A 1 87 ? -12.702 -1.694 3.610 1.00 86.44 87 TYR A N 1
ATOM 644 C CA . TYR A 1 87 ? -13.576 -0.581 3.967 1.00 86.44 87 TYR A CA 1
ATOM 645 C C . TYR A 1 87 ? -14.937 -1.022 4.543 1.00 86.44 87 TYR A C 1
ATOM 647 O O . TYR A 1 87 ? -15.294 -0.560 5.636 1.00 86.44 87 TYR A O 1
ATOM 655 N N . PRO A 1 88 ? -15.711 -1.927 3.904 1.00 87.25 88 PRO A N 1
ATOM 656 C CA . PRO A 1 88 ? -16.962 -2.404 4.487 1.00 87.25 88 PRO A CA 1
ATOM 657 C C . PRO A 1 88 ? -16.728 -3.205 5.767 1.00 87.25 88 PRO A C 1
ATOM 659 O O . PRO A 1 88 ? -17.511 -3.055 6.708 1.00 87.25 88 PRO A O 1
ATOM 662 N N . TYR A 1 89 ? -15.648 -3.990 5.851 1.00 86.56 89 TYR A N 1
ATOM 663 C CA . TYR A 1 89 ? -15.278 -4.682 7.085 1.00 86.56 89 TYR A CA 1
ATOM 664 C C . TYR A 1 89 ? -15.051 -3.692 8.235 1.00 86.56 89 TYR A C 1
ATOM 666 O O . TYR A 1 89 ? -15.671 -3.815 9.294 1.00 86.56 89 TYR A O 1
ATOM 674 N N . TYR A 1 90 ? -14.245 -2.655 8.004 1.00 83.38 90 TYR A N 1
ATOM 675 C CA . TYR A 1 90 ? -13.999 -1.597 8.981 1.00 83.38 90 TYR A CA 1
ATOM 676 C C . TYR A 1 90 ? -15.285 -0.888 9.408 1.00 83.38 90 TYR A C 1
ATOM 678 O O . TYR A 1 90 ? -15.540 -0.750 10.604 1.00 83.38 90 TYR A O 1
ATOM 686 N N . LYS A 1 91 ? -16.152 -0.503 8.464 1.00 83.44 91 LYS A N 1
ATOM 687 C CA . LYS A 1 91 ? -17.424 0.161 8.790 1.00 83.44 91 LYS A CA 1
ATOM 688 C C . LYS A 1 91 ? -18.327 -0.710 9.674 1.00 83.44 91 LYS A C 1
ATOM 690 O O . LYS A 1 91 ? -19.053 -0.172 10.506 1.00 83.44 91 LYS A O 1
ATOM 695 N N . ARG A 1 92 ? -18.289 -2.036 9.500 1.00 83.19 92 ARG A N 1
ATOM 696 C CA . ARG A 1 92 ? -19.092 -3.003 10.271 1.00 83.19 92 ARG A CA 1
ATOM 697 C C . ARG A 1 92 ? -18.509 -3.322 11.649 1.00 83.19 92 ARG A C 1
ATOM 699 O O . ARG A 1 92 ? -19.277 -3.645 12.548 1.00 83.19 92 ARG A O 1
ATOM 706 N N . LYS A 1 93 ? -17.181 -3.298 11.796 1.00 80.75 93 LYS A N 1
ATOM 707 C CA . LYS A 1 93 ? -16.468 -3.809 12.981 1.00 80.75 93 LYS A CA 1
ATOM 708 C C . LYS A 1 93 ? -15.773 -2.735 13.819 1.00 80.75 93 LYS A C 1
ATOM 710 O O . LYS A 1 93 ? -15.240 -3.083 14.869 1.00 80.75 93 LYS A O 1
ATOM 715 N N . LYS A 1 94 ? -15.738 -1.469 13.384 1.00 74.00 94 LYS A N 1
ATOM 716 C CA . LYS A 1 94 ? -15.099 -0.397 14.160 1.00 74.00 94 LYS A CA 1
ATOM 717 C C . LYS A 1 94 ? -15.679 -0.338 15.575 1.00 74.00 94 LYS A C 1
ATOM 719 O O . LYS A 1 94 ? -16.894 -0.354 15.760 1.00 74.00 94 LYS A O 1
ATOM 724 N N . VAL A 1 95 ? -14.792 -0.275 16.563 1.00 70.19 95 VAL A N 1
ATOM 725 C CA . VAL A 1 95 ? -15.165 -0.231 17.984 1.00 70.19 95 VAL A CA 1
ATOM 726 C C . VAL A 1 95 ? -15.436 1.218 18.423 1.00 70.19 95 VAL A C 1
ATOM 728 O O . VAL A 1 95 ? -16.184 1.441 19.373 1.00 70.19 95 VAL A O 1
ATOM 731 N N . ARG A 1 96 ? -14.880 2.211 17.708 1.00 59.56 96 ARG A N 1
ATOM 732 C CA . ARG A 1 96 ? -15.175 3.652 17.834 1.00 59.56 96 ARG A CA 1
ATOM 733 C C . ARG A 1 96 ? -15.336 4.303 16.454 1.00 59.56 96 ARG A C 1
ATOM 735 O O . ARG A 1 96 ? -14.404 4.207 15.630 1.00 59.56 96 ARG A O 1
#

Sequence (96 aa):
GFPVGVPSILLGLGLGLVMPEFLVMFVKLSHHCQRGTANTTHLLASEVGFASGIAVACYFDLEADKMLYTGQVVAVIALIFFILVTYPYYKRKKVR

Radius of gyration: 16.14 Å; chains: 1; bounding box: 34×27×45 Å

Organism: Bacteroides ovatus (NCBI:txid28116)

Foldseek 3Di:
DPPPVVVVVVVVVVCVVVLVVVLVLQCQLDDPVCNVVSNVVSVVVVVVVVVVLVVVCVVPVDDPVVNVVVVVVVVVVVVVCCVPPVVVVSVVRGPD